Protein AF-A0A5W5K1W6-F1 (afdb_monomer_lite)

Structure (mmCIF, N/CA/C/O backbone):
data_AF-A0A5W5K1W6-F1
#
_entry.id   AF-A0A5W5K1W6-F1
#
loop_
_atom_site.group_PDB
_atom_site.id
_atom_site.type_symbol
_atom_site.label_atom_id
_atom_site.label_alt_id
_atom_site.label_comp_id
_atom_site.label_asym_id
_atom_site.label_entity_id
_atom_site.label_seq_id
_atom_site.pdbx_PDB_ins_code
_atom_site.Cartn_x
_atom_site.Cartn_y
_atom_site.Cartn_z
_atom_site.occupancy
_atom_site.B_iso_or_equiv
_atom_site.auth_seq_id
_atom_site.auth_comp_id
_atom_site.auth_asym_id
_atom_site.auth_atom_id
_atom_site.pdbx_PDB_model_num
ATOM 1 N N . MET A 1 1 ? -23.735 4.436 7.895 1.00 58.94 1 MET A N 1
ATOM 2 C CA . MET A 1 1 ? -22.407 4.033 7.405 1.00 58.94 1 MET A CA 1
ATOM 3 C C . MET A 1 1 ? -21.536 3.764 8.613 1.00 58.94 1 MET A C 1
ATOM 5 O O . MET A 1 1 ? -21.481 4.627 9.482 1.00 58.94 1 MET A O 1
ATOM 9 N N . SER A 1 2 ? -20.958 2.573 8.723 1.00 83.25 2 SER A N 1
ATOM 10 C CA . SER A 1 2 ? -20.035 2.239 9.814 1.00 83.25 2 SER A CA 1
ATOM 11 C C . SER A 1 2 ? -18.630 2.780 9.518 1.00 83.25 2 SER A C 1
ATOM 13 O O . SER A 1 2 ? -18.288 3.019 8.359 1.00 83.25 2 SER A O 1
ATOM 15 N N . GLN A 1 3 ? -17.808 2.963 10.556 1.00 82.50 3 GLN A N 1
ATOM 16 C CA . GLN A 1 3 ? -16.398 3.341 10.384 1.00 82.50 3 GLN A CA 1
ATOM 17 C C . GLN A 1 3 ? -15.666 2.337 9.480 1.00 82.50 3 GLN A C 1
ATOM 19 O O . GLN A 1 3 ? -14.927 2.731 8.590 1.00 82.50 3 GLN A O 1
ATOM 24 N N . GLU A 1 4 ? -15.963 1.044 9.627 1.00 83.62 4 GLU A N 1
ATOM 25 C CA . GLU A 1 4 ? -15.353 0.002 8.802 1.00 83.62 4 GLU A CA 1
ATOM 26 C C . GLU A 1 4 ? -15.728 0.122 7.315 1.00 83.62 4 GLU A C 1
ATOM 28 O O . GLU A 1 4 ? -14.894 -0.119 6.449 1.00 83.62 4 GLU A O 1
ATOM 33 N N . GLU A 1 5 ? -16.959 0.521 6.979 1.00 87.75 5 GLU A N 1
ATOM 34 C CA . GLU A 1 5 ? -17.338 0.773 5.581 1.00 87.75 5 GLU A CA 1
ATOM 35 C C . GLU A 1 5 ? -16.566 1.953 4.982 1.00 87.75 5 GLU A C 1
ATOM 37 O O . GLU A 1 5 ? -16.209 1.914 3.803 1.00 87.75 5 GLU A O 1
ATOM 42 N N . PHE A 1 6 ? -16.315 2.996 5.779 1.00 89.94 6 PHE A N 1
ATOM 43 C CA . PHE A 1 6 ? -15.497 4.133 5.362 1.00 89.94 6 PHE A CA 1
ATOM 44 C C . PHE A 1 6 ? -14.045 3.701 5.141 1.00 89.94 6 PHE A C 1
ATOM 46 O O . PHE A 1 6 ? -13.511 3.910 4.055 1.00 89.94 6 PHE A O 1
ATOM 53 N N . ASP A 1 7 ? -13.461 3.004 6.111 1.00 90.62 7 ASP A N 1
ATOM 54 C CA . ASP A 1 7 ? -12.092 2.491 6.052 1.00 90.62 7 ASP A CA 1
ATOM 55 C C . ASP A 1 7 ? -11.891 1.550 4.857 1.00 90.62 7 ASP A C 1
ATOM 57 O O . ASP A 1 7 ? -10.902 1.638 4.131 1.00 90.62 7 ASP A O 1
ATOM 61 N N . ARG A 1 8 ? -12.868 0.674 4.586 1.00 89.81 8 ARG A N 1
ATOM 62 C CA . ARG A 1 8 ? -12.850 -0.203 3.409 1.00 89.81 8 ARG A CA 1
ATOM 63 C C . ARG A 1 8 ? -12.880 0.591 2.112 1.00 89.81 8 ARG A C 1
ATOM 65 O O . ARG A 1 8 ? -12.192 0.214 1.167 1.00 89.81 8 ARG A O 1
ATOM 72 N N . ARG A 1 9 ? -13.685 1.652 2.021 1.00 91.69 9 ARG A N 1
ATOM 73 C CA . ARG A 1 9 ? -13.736 2.509 0.823 1.00 91.69 9 ARG A CA 1
ATOM 74 C C . ARG A 1 9 ? -12.431 3.275 0.627 1.00 91.69 9 ARG A C 1
ATOM 76 O O . ARG A 1 9 ? -11.957 3.353 -0.504 1.00 91.69 9 ARG A O 1
ATOM 83 N N . ASP A 1 10 ? -11.847 3.783 1.705 1.00 92.75 10 ASP A N 1
ATOM 84 C CA . ASP A 1 10 ? -10.584 4.519 1.665 1.00 92.75 10 ASP A CA 1
ATOM 85 C C . ASP A 1 10 ? -9.421 3.604 1.253 1.00 92.75 10 ASP A C 1
ATOM 87 O O . ASP A 1 10 ? -8.724 3.884 0.277 1.00 92.75 10 ASP A O 1
ATOM 91 N N . MET A 1 11 ? -9.303 2.424 1.876 1.00 92.81 11 MET A N 1
ATOM 92 C CA . MET A 1 11 ? -8.316 1.411 1.485 1.00 92.81 11 MET A CA 1
ATOM 93 C C . MET A 1 11 ? -8.474 1.000 0.017 1.00 92.81 11 MET A C 1
ATOM 95 O O . MET A 1 11 ? -7.488 0.901 -0.707 1.00 92.81 11 MET A O 1
ATOM 99 N N . ASN A 1 12 ? -9.705 0.761 -0.438 1.00 92.56 12 ASN A N 1
ATOM 100 C CA . ASN A 1 12 ? -9.964 0.402 -1.830 1.00 92.56 12 ASN A CA 1
ATOM 101 C C . ASN A 1 12 ? -9.544 1.515 -2.800 1.00 92.56 12 ASN A C 1
ATOM 103 O O . ASN A 1 12 ? -8.951 1.209 -3.828 1.00 92.56 12 ASN A O 1
ATOM 107 N N . SER A 1 13 ? -9.787 2.779 -2.450 1.00 94.00 13 SER A N 1
ATOM 108 C CA . SER A 1 13 ? -9.380 3.932 -3.265 1.00 94.00 13 SER A CA 1
ATOM 109 C C . SER A 1 13 ? -7.856 4.059 -3.347 1.00 94.00 13 SER A C 1
ATOM 111 O O . SER A 1 13 ? -7.312 4.332 -4.415 1.00 94.00 13 SER A O 1
ATOM 113 N N . MET A 1 14 ? -7.157 3.805 -2.236 1.00 94.69 14 MET A N 1
ATOM 114 C CA . MET A 1 14 ? -5.694 3.757 -2.199 1.00 94.69 14 MET A CA 1
ATOM 115 C C . MET A 1 14 ? -5.152 2.640 -3.103 1.00 94.69 14 MET A C 1
ATOM 117 O O . MET A 1 14 ? -4.238 2.879 -3.890 1.00 94.69 14 MET A O 1
ATOM 121 N N . LEU A 1 15 ? -5.748 1.444 -3.057 1.00 93.12 15 LEU A N 1
ATOM 122 C CA . LEU A 1 15 ? -5.349 0.330 -3.922 1.00 93.12 15 LEU A CA 1
ATOM 123 C C . LEU A 1 15 ? -5.622 0.601 -5.406 1.00 93.12 15 LEU A C 1
ATOM 125 O O . LEU A 1 15 ? -4.779 0.265 -6.234 1.00 93.12 15 LEU A O 1
ATOM 129 N N . ASP A 1 16 ? -6.745 1.244 -5.739 1.00 95.00 16 ASP A N 1
ATOM 130 C CA . ASP A 1 16 ? -7.049 1.661 -7.114 1.00 95.00 16 ASP A CA 1
ATOM 131 C C . ASP A 1 16 ? -5.974 2.623 -7.651 1.00 95.00 16 ASP A C 1
ATOM 133 O O . ASP A 1 16 ? -5.577 2.546 -8.815 1.00 95.00 16 ASP A O 1
ATOM 137 N N . GLU A 1 17 ? -5.470 3.529 -6.810 1.00 95.38 17 GLU A N 1
ATOM 138 C CA . GLU A 1 17 ? -4.417 4.470 -7.194 1.00 95.38 17 GLU A CA 1
ATOM 139 C C . GLU A 1 17 ? -3.047 3.789 -7.342 1.00 95.38 17 GLU A C 1
ATOM 141 O O . GLU A 1 17 ? -2.302 4.112 -8.269 1.00 95.38 17 GLU A O 1
ATOM 146 N N . LEU A 1 18 ? -2.726 2.794 -6.507 1.00 93.88 18 LEU A N 1
ATOM 147 C CA . LEU A 1 18 ? -1.535 1.961 -6.712 1.00 93.88 18 LEU A CA 1
ATOM 148 C C . LEU A 1 18 ? -1.607 1.190 -8.033 1.00 93.88 18 LEU A C 1
ATOM 150 O O . LEU A 1 18 ? -0.634 1.173 -8.788 1.00 93.88 18 LEU A O 1
ATOM 154 N N . GLU A 1 19 ? -2.772 0.627 -8.352 1.00 93.56 19 GLU A N 1
ATOM 155 C CA . GLU A 1 19 ? -3.007 -0.096 -9.600 1.00 93.56 19 GLU A CA 1
ATOM 156 C C . GLU A 1 19 ? -2.841 0.814 -10.826 1.00 93.56 19 GLU A C 1
ATOM 158 O O . GLU A 1 19 ? -2.181 0.442 -11.799 1.00 93.56 19 GLU A O 1
ATOM 163 N N . ARG A 1 20 ? -3.349 2.053 -10.763 1.00 94.25 20 ARG A N 1
ATOM 164 C CA . ARG A 1 20 ? -3.137 3.080 -11.804 1.00 94.25 20 ARG A CA 1
ATOM 165 C C . ARG A 1 20 ? -1.667 3.415 -12.015 1.00 94.25 20 ARG A C 1
ATOM 167 O O . ARG A 1 20 ? -1.263 3.746 -13.128 1.00 94.25 20 ARG A O 1
ATOM 174 N N . GLN A 1 21 ? -0.869 3.324 -10.958 1.00 94.06 21 GLN A N 1
ATOM 175 C CA . GLN A 1 21 ? 0.579 3.510 -11.003 1.00 94.06 21 GLN A CA 1
ATOM 176 C C . GLN A 1 21 ? 1.333 2.202 -11.290 1.00 94.06 21 GLN A C 1
ATOM 178 O O . GLN A 1 21 ? 2.555 2.155 -11.163 1.00 94.06 21 GLN A O 1
ATOM 183 N N . GLN A 1 22 ? 0.612 1.164 -11.727 1.00 93.50 22 GLN A N 1
ATOM 184 C CA . GLN A 1 22 ? 1.125 -0.152 -12.101 1.00 93.50 22 GLN A CA 1
ATOM 185 C C . GLN A 1 22 ? 1.846 -0.873 -10.956 1.00 93.50 22 GLN A C 1
ATOM 187 O O . GLN A 1 22 ? 2.765 -1.656 -11.191 1.00 93.50 22 GLN A O 1
ATOM 192 N N . LEU A 1 23 ? 1.446 -0.620 -9.710 1.00 93.94 23 LEU A N 1
ATOM 193 C CA . LEU A 1 23 ? 1.877 -1.391 -8.552 1.00 93.94 23 LEU A CA 1
ATOM 194 C C . LEU A 1 23 ? 0.712 -2.262 -8.083 1.00 93.94 23 LEU A C 1
ATOM 196 O O . LEU A 1 23 ? -0.233 -1.793 -7.453 1.00 93.94 23 LEU A O 1
ATOM 200 N N . TYR A 1 24 ? 0.792 -3.545 -8.407 1.00 92.75 24 TYR A N 1
ATOM 201 C CA . TYR A 1 24 ? -0.254 -4.518 -8.138 1.00 92.75 24 TYR A CA 1
ATOM 202 C C . TYR A 1 24 ? 0.053 -5.282 -6.855 1.00 92.75 24 TYR A C 1
ATOM 204 O O . TYR A 1 24 ? 1.210 -5.497 -6.496 1.00 92.75 24 TYR A O 1
ATOM 212 N N . CYS A 1 25 ? -0.992 -5.725 -6.167 1.00 90.94 25 CYS A N 1
ATOM 213 C CA . CYS A 1 25 ? -0.883 -6.620 -5.025 1.00 90.94 25 CYS A CA 1
ATOM 214 C C . CYS A 1 25 ? -2.116 -7.520 -4.954 1.00 90.94 25 CYS A C 1
ATOM 216 O O . CYS A 1 25 ? -3.121 -7.298 -5.634 1.00 90.94 25 CYS A O 1
ATOM 218 N N . LYS A 1 26 ? -2.073 -8.531 -4.084 1.00 89.62 26 LYS A N 1
ATOM 219 C CA . LYS A 1 26 ? -3.240 -9.375 -3.808 1.00 89.62 26 LYS A CA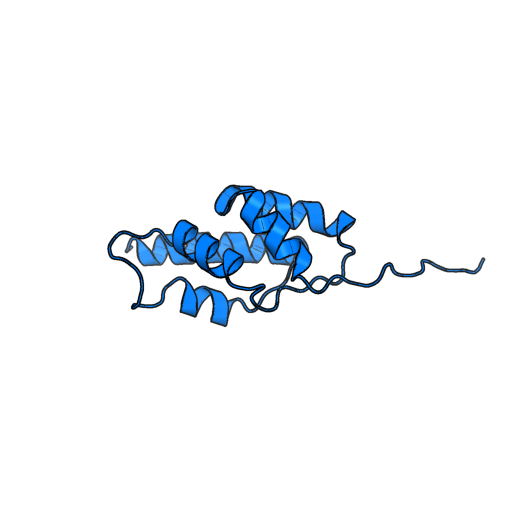 1
ATOM 220 C C . LYS A 1 26 ? -4.270 -8.611 -2.968 1.00 89.62 26 LYS A C 1
ATOM 222 O O . LYS A 1 26 ? -4.359 -8.823 -1.759 1.00 89.62 26 LYS A O 1
ATOM 227 N N . ARG A 1 27 ? -5.053 -7.738 -3.613 1.00 89.25 27 ARG A N 1
ATOM 228 C CA . ARG A 1 27 ? -6.074 -6.865 -2.998 1.00 89.25 27 ARG A CA 1
ATOM 229 C C . ARG A 1 27 ? -6.973 -7.595 -2.008 1.00 89.25 27 ARG A C 1
ATOM 231 O O . ARG A 1 27 ? -7.074 -7.171 -0.862 1.00 89.25 27 ARG A O 1
ATOM 238 N N . ASP A 1 28 ? -7.589 -8.696 -2.429 1.00 87.88 28 ASP A N 1
ATOM 239 C CA . ASP A 1 28 ? -8.542 -9.431 -1.590 1.00 87.88 28 ASP A CA 1
ATOM 240 C C . ASP A 1 28 ? -7.872 -10.033 -0.353 1.00 87.88 28 ASP A C 1
ATOM 242 O O . ASP A 1 28 ? -8.421 -9.988 0.751 1.00 87.88 28 ASP A O 1
ATOM 246 N N . GLN A 1 29 ? -6.651 -10.551 -0.513 1.00 88.06 29 GLN A N 1
ATOM 247 C CA . GLN A 1 29 ? -5.870 -11.095 0.594 1.00 88.06 29 GLN A CA 1
ATOM 248 C C . GLN A 1 29 ? -5.454 -9.986 1.565 1.00 88.06 29 GLN A C 1
ATOM 250 O O . GLN A 1 29 ? -5.598 -10.147 2.776 1.00 88.06 29 GLN A O 1
ATOM 255 N N . LEU A 1 30 ? -4.988 -8.848 1.046 1.00 89.06 30 LEU A N 1
ATOM 256 C CA . LEU A 1 30 ? -4.596 -7.700 1.855 1.00 89.06 30 LEU A CA 1
ATOM 257 C C . LEU A 1 30 ? -5.796 -7.139 2.627 1.00 89.06 30 LEU A C 1
ATOM 259 O O . LEU A 1 30 ? -5.713 -6.976 3.839 1.00 89.06 30 LEU A O 1
ATOM 263 N N . ALA A 1 31 ? -6.936 -6.928 1.963 1.00 88.94 31 ALA A N 1
ATOM 264 C CA . ALA A 1 31 ? -8.166 -6.453 2.597 1.00 88.94 31 ALA A CA 1
ATOM 265 C C . ALA A 1 31 ? -8.665 -7.426 3.673 1.00 88.94 31 ALA A C 1
ATOM 267 O O . ALA A 1 31 ? -9.055 -7.005 4.761 1.00 88.94 31 ALA A O 1
ATOM 268 N N . THR A 1 32 ? -8.600 -8.732 3.409 1.00 89.25 32 THR A N 1
ATOM 269 C CA . THR A 1 32 ? -8.967 -9.760 4.393 1.00 89.25 32 THR A CA 1
ATOM 270 C C . THR A 1 32 ? -8.078 -9.698 5.636 1.00 89.25 32 THR A C 1
ATOM 272 O O . THR A 1 32 ? -8.574 -9.840 6.751 1.00 89.25 32 THR A O 1
ATOM 275 N N . LEU A 1 33 ? -6.775 -9.460 5.472 1.00 88.38 33 LEU A N 1
ATOM 276 C CA . LEU A 1 33 ? -5.828 -9.396 6.588 1.00 88.38 33 LEU A CA 1
ATOM 277 C C . LEU A 1 33 ? -5.893 -8.072 7.359 1.00 88.38 33 LEU A C 1
ATOM 279 O O . LEU A 1 33 ? -5.764 -8.082 8.586 1.00 88.38 33 LEU A O 1
ATOM 283 N N . VAL A 1 34 ? -6.127 -6.958 6.660 1.00 88.94 34 VAL A N 1
ATOM 284 C CA . VAL A 1 34 ? -6.306 -5.626 7.255 1.00 88.94 34 VAL A CA 1
ATOM 285 C C . VAL A 1 34 ? -7.589 -5.574 8.084 1.00 88.94 34 VAL A C 1
ATOM 287 O O . VAL A 1 34 ? -7.561 -5.164 9.241 1.00 88.94 34 VAL A O 1
ATOM 290 N N . PHE A 1 35 ? -8.706 -6.060 7.537 1.00 87.00 35 PHE A N 1
ATOM 291 C CA . PHE A 1 35 ? -10.005 -6.046 8.217 1.00 87.00 35 PHE A CA 1
ATOM 292 C C . PHE A 1 35 ? -10.298 -7.321 9.013 1.00 87.00 35 PHE A C 1
ATOM 294 O O . PHE A 1 35 ? -11.425 -7.508 9.472 1.00 87.00 35 PHE A O 1
ATOM 301 N N . SER A 1 36 ? -9.300 -8.185 9.214 1.00 84.50 36 SER A N 1
ATOM 302 C CA . SER A 1 36 ? -9.453 -9.408 10.002 1.00 84.50 36 SER A CA 1
ATOM 303 C C . SER A 1 36 ? -9.964 -9.091 11.415 1.00 84.50 36 SER A C 1
ATOM 305 O O . SER A 1 36 ? -9.499 -8.126 12.029 1.00 84.50 36 SER A O 1
ATOM 307 N N . PRO A 1 37 ? -10.882 -9.900 11.978 1.00 75.69 37 PRO A N 1
ATOM 308 C CA . PRO A 1 37 ? -11.357 -9.722 13.351 1.00 75.69 37 PRO A CA 1
ATOM 309 C C . PRO A 1 37 ? -10.247 -9.940 14.393 1.00 75.69 37 PRO A C 1
ATOM 311 O O . PRO A 1 37 ? -10.389 -9.516 15.535 1.00 75.69 37 PRO A O 1
ATOM 314 N N . VAL A 1 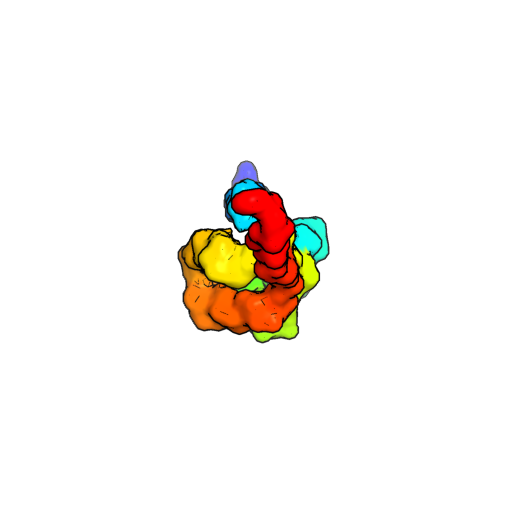38 ? -9.116 -10.545 14.004 1.00 73.75 38 VAL A N 1
ATOM 315 C CA . VAL A 1 38 ? -7.905 -10.704 14.832 1.00 73.75 38 VAL A CA 1
ATOM 316 C C . VAL A 1 38 ? -7.030 -9.437 14.766 1.00 73.75 38 VAL A C 1
ATOM 318 O O . VAL A 1 38 ? -5.820 -9.493 14.518 1.00 73.75 38 VAL A O 1
ATOM 321 N N . ARG A 1 39 ? -7.659 -8.269 14.918 1.00 71.81 39 ARG A N 1
ATOM 322 C CA . ARG A 1 39 ? -7.005 -6.953 14.984 1.00 71.81 39 ARG A CA 1
ATOM 323 C C . ARG A 1 39 ? -7.062 -6.414 16.407 1.00 71.81 39 ARG A C 1
ATOM 325 O O . ARG A 1 39 ? -7.940 -6.803 17.180 1.00 71.81 39 ARG A O 1
ATOM 332 N N . LYS A 1 40 ? -6.123 -5.546 16.785 1.00 72.81 40 LYS A N 1
ATOM 333 C CA . LYS A 1 40 ? -6.198 -4.897 18.102 1.00 72.81 40 LYS A CA 1
ATOM 334 C C . LYS A 1 40 ? -7.435 -3.995 18.147 1.00 72.81 40 LYS A C 1
ATOM 336 O O . LYS A 1 40 ? -7.759 -3.314 17.178 1.00 72.81 40 LYS A O 1
ATOM 341 N N . THR A 1 41 ? -8.140 -3.974 19.275 1.00 68.81 41 THR A N 1
ATOM 342 C CA . THR A 1 41 ? -9.283 -3.072 19.464 1.00 68.81 41 THR A CA 1
ATOM 343 C C . THR A 1 41 ? -8.818 -1.620 19.351 1.00 68.81 41 THR A C 1
ATOM 345 O O . THR A 1 41 ? -7.940 -1.204 20.102 1.00 68.81 41 THR A O 1
ATOM 348 N N . GLY A 1 42 ? -9.405 -0.859 18.424 1.00 75.06 42 GLY A N 1
ATOM 349 C CA . GLY A 1 42 ? -9.038 0.538 18.160 1.00 75.06 42 GLY A CA 1
ATOM 350 C C . GLY A 1 42 ? -7.861 0.737 17.197 1.00 75.06 42 GLY A C 1
ATOM 351 O O . GLY A 1 42 ? -7.519 1.882 16.932 1.00 75.06 42 GLY A O 1
ATOM 352 N N . GLU A 1 43 ? -7.270 -0.339 16.665 1.00 80.88 43 GLU A N 1
ATOM 353 C CA . GLU A 1 43 ? -6.239 -0.273 15.618 1.00 80.88 43 GLU A CA 1
ATOM 354 C C . GLU A 1 43 ? -6.854 0.221 14.305 1.00 80.88 43 GLU A C 1
ATOM 356 O O . GLU A 1 43 ? -7.850 -0.336 13.825 1.00 80.88 43 GLU A O 1
ATOM 361 N N . ASN A 1 44 ? -6.265 1.269 13.729 1.00 87.12 44 ASN A N 1
ATOM 362 C CA . ASN A 1 44 ? -6.674 1.771 12.424 1.00 87.12 44 ASN A CA 1
ATOM 363 C C . ASN A 1 44 ? -6.197 0.799 11.328 1.00 87.12 44 ASN A C 1
ATOM 365 O O . ASN A 1 44 ? -5.124 0.198 11.418 1.00 87.12 44 ASN A O 1
ATOM 369 N N . TRP A 1 45 ? -6.977 0.667 10.256 1.00 89.31 45 TRP A N 1
ATOM 370 C CA . TRP A 1 45 ? -6.618 -0.118 9.080 1.00 89.31 45 TRP A CA 1
ATOM 371 C C . TRP A 1 45 ? -5.247 0.281 8.492 1.00 89.31 45 TRP A C 1
ATOM 373 O O . TRP A 1 45 ? -4.536 -0.588 7.989 1.00 89.31 45 TRP A O 1
ATOM 383 N N . ILE A 1 46 ? -4.838 1.553 8.615 1.00 91.94 46 ILE A N 1
ATOM 384 C CA . ILE A 1 46 ? -3.513 2.043 8.192 1.00 91.94 46 ILE A CA 1
ATOM 385 C C . ILE A 1 46 ? -2.387 1.456 9.053 1.00 91.94 46 ILE A C 1
ATOM 387 O O . ILE A 1 46 ? -1.403 0.958 8.511 1.00 91.94 46 ILE A O 1
ATOM 391 N N . GLU A 1 47 ? -2.530 1.470 10.382 1.00 90.19 47 GLU A N 1
ATOM 392 C CA . GLU A 1 47 ? -1.539 0.893 11.308 1.00 90.19 47 GLU A CA 1
ATOM 393 C C . GLU A 1 47 ? -1.398 -0.611 11.065 1.00 90.19 47 GLU A C 1
ATOM 395 O O . GLU A 1 47 ? -0.294 -1.160 11.013 1.00 90.19 47 GLU A O 1
ATOM 400 N N . ARG A 1 48 ? -2.534 -1.275 10.826 1.00 89.69 48 ARG A N 1
ATOM 401 C CA . ARG A 1 48 ? -2.562 -2.691 10.481 1.00 89.69 48 ARG A CA 1
ATOM 402 C C . ARG A 1 48 ? -1.870 -2.965 9.151 1.00 89.69 48 ARG A C 1
ATOM 404 O O . ARG A 1 48 ? -1.097 -3.917 9.060 1.00 89.69 48 ARG A O 1
ATOM 411 N N . LEU A 1 49 ? -2.133 -2.149 8.131 1.00 90.75 49 LEU A N 1
ATOM 412 C CA . LEU A 1 49 ? -1.474 -2.250 6.833 1.00 90.75 49 LEU A CA 1
ATOM 413 C C . LEU A 1 49 ? 0.037 -2.045 6.971 1.00 90.75 49 LEU A C 1
ATOM 415 O O . LEU A 1 49 ? 0.802 -2.822 6.409 1.00 90.75 49 LEU A O 1
ATOM 419 N N . GLN A 1 50 ? 0.468 -1.053 7.749 1.00 91.06 50 GLN A N 1
ATOM 420 C CA . GLN A 1 50 ? 1.879 -0.807 8.015 1.00 91.06 50 GLN A CA 1
ATOM 421 C C . GLN A 1 50 ? 2.552 -2.040 8.627 1.00 91.06 50 GLN A C 1
ATOM 423 O O . GLN A 1 50 ? 3.558 -2.512 8.101 1.00 91.06 50 GLN A O 1
ATOM 428 N N . TRP A 1 51 ? 1.972 -2.597 9.696 1.00 88.62 51 TRP A N 1
ATOM 429 C CA . TRP A 1 51 ? 2.498 -3.800 10.340 1.00 88.62 51 TRP A CA 1
ATOM 430 C C . TRP A 1 51 ? 2.562 -4.982 9.376 1.00 88.62 51 TRP A C 1
ATOM 432 O O . TRP A 1 51 ? 3.581 -5.667 9.314 1.00 88.62 51 TRP A O 1
ATOM 442 N N . LEU A 1 52 ? 1.496 -5.190 8.596 1.00 88.81 52 LEU A N 1
ATOM 443 C CA . LEU A 1 52 ? 1.460 -6.220 7.570 1.00 88.81 52 LEU A CA 1
ATOM 444 C C . LEU A 1 52 ? 2.666 -6.040 6.648 1.00 88.81 52 LEU A C 1
ATOM 446 O O . LEU A 1 52 ? 3.534 -6.911 6.647 1.00 88.81 52 LEU A O 1
ATOM 450 N N . LEU A 1 53 ? 2.787 -4.903 5.959 1.00 88.19 53 LEU A N 1
ATOM 451 C CA . LEU A 1 53 ? 3.858 -4.637 4.989 1.00 88.19 53 LEU A CA 1
ATOM 452 C C . LEU A 1 53 ? 5.274 -4.760 5.582 1.00 88.19 53 LEU A C 1
ATOM 454 O O . LEU A 1 53 ? 6.183 -5.206 4.887 1.00 88.19 53 LEU A O 1
ATOM 458 N N . SER A 1 54 ? 5.469 -4.428 6.861 1.00 83.50 54 SER A N 1
ATOM 459 C CA . SER A 1 54 ? 6.748 -4.644 7.556 1.00 83.50 54 SER A CA 1
ATOM 460 C C . SER A 1 54 ? 7.080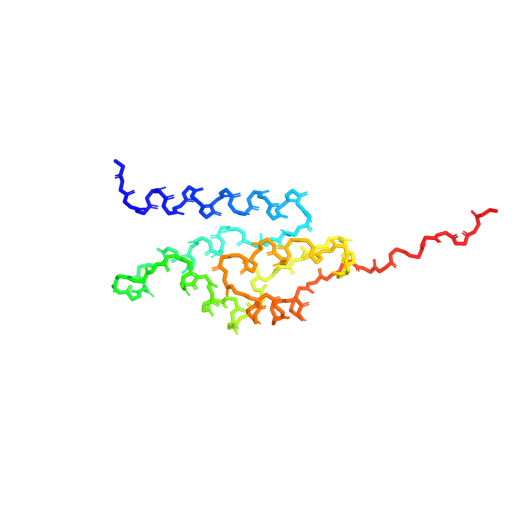 -6.123 7.794 1.00 83.50 54 SER A C 1
ATOM 462 O O . SER A 1 54 ? 8.246 -6.473 7.951 1.00 83.50 54 SER A O 1
ATOM 464 N N . THR A 1 55 ? 6.077 -7.004 7.840 1.00 80.25 55 THR A N 1
ATOM 465 C CA . THR A 1 55 ? 6.258 -8.453 8.052 1.00 80.25 55 THR A CA 1
ATOM 466 C C . THR A 1 55 ? 6.338 -9.266 6.758 1.00 80.25 55 THR A C 1
ATOM 468 O O . THR A 1 55 ? 6.757 -10.423 6.796 1.00 80.25 55 THR A O 1
ATOM 471 N N . GLY A 1 56 ? 5.976 -8.689 5.606 1.00 71.38 56 GLY A N 1
ATOM 472 C CA . GLY A 1 56 ? 6.092 -9.361 4.314 1.00 71.38 56 GLY A CA 1
ATOM 473 C C . GLY A 1 56 ? 5.619 -8.522 3.128 1.00 71.38 56 GLY A C 1
ATOM 474 O O . GLY A 1 56 ? 4.856 -7.575 3.271 1.00 71.38 56 GLY A O 1
ATOM 475 N N . GLY A 1 57 ? 6.047 -8.896 1.922 1.00 68.81 57 GLY A N 1
ATOM 476 C CA . GLY A 1 57 ? 5.767 -8.140 0.698 1.00 68.81 57 GLY A CA 1
ATOM 477 C C . GLY A 1 57 ? 4.394 -8.357 0.056 1.00 68.81 57 GLY A C 1
ATOM 478 O O . GLY A 1 57 ? 4.212 -7.872 -1.045 1.00 68.81 57 GLY A O 1
ATOM 479 N N . PHE A 1 58 ? 3.462 -9.119 0.654 1.00 79.69 58 PHE A N 1
ATOM 480 C CA . PHE A 1 58 ? 2.090 -9.433 0.156 1.00 79.69 58 PHE A CA 1
ATOM 481 C C . PHE A 1 58 ? 1.939 -9.776 -1.339 1.00 79.69 58 PHE A C 1
ATOM 483 O O . PHE A 1 58 ? 0.852 -9.638 -1.904 1.00 79.69 58 PHE A O 1
ATOM 490 N N . GLY A 1 59 ? 3.004 -10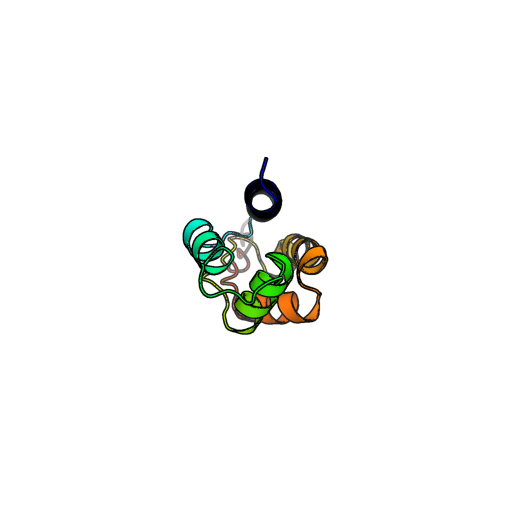.260 -1.983 1.00 83.12 59 GLY A N 1
ATOM 491 C CA . GLY A 1 59 ? 3.007 -10.511 -3.424 1.00 83.12 59 GLY A CA 1
ATOM 492 C C . GLY A 1 59 ? 2.810 -9.236 -4.243 1.00 83.12 59 GLY A C 1
ATOM 493 O O . GLY A 1 59 ? 2.108 -9.271 -5.251 1.00 83.12 59 GLY A O 1
ATOM 494 N N . PHE A 1 60 ? 3.357 -8.109 -3.779 1.00 90.69 60 PHE A N 1
ATOM 495 C CA . PHE A 1 60 ? 3.429 -6.898 -4.581 1.00 90.69 60 PHE A CA 1
ATOM 496 C C . PHE A 1 60 ? 4.298 -7.148 -5.813 1.00 90.69 60 PHE A C 1
ATOM 498 O O . PHE A 1 60 ? 5.414 -7.659 -5.706 1.00 90.69 60 PHE A O 1
ATOM 505 N N . HIS A 1 61 ? 3.793 -6.754 -6.975 1.00 91.81 61 HIS A N 1
ATOM 506 C CA . HIS A 1 61 ? 4.511 -6.864 -8.233 1.00 91.81 61 HIS A CA 1
ATOM 507 C C . HIS A 1 61 ? 4.213 -5.662 -9.123 1.00 91.81 61 HIS A C 1
ATOM 509 O O . HIS A 1 61 ? 3.142 -5.055 -9.060 1.00 91.81 61 HIS A O 1
ATOM 515 N N . SER A 1 62 ? 5.165 -5.311 -9.973 1.00 92.56 62 SER A N 1
ATOM 516 C CA . SER A 1 62 ? 5.016 -4.225 -10.931 1.00 92.56 62 SER A CA 1
ATOM 517 C C . SER A 1 62 ? 5.696 -4.604 -12.240 1.00 92.56 62 SER A C 1
ATOM 519 O O . SER A 1 62 ? 6.809 -5.118 -12.201 1.00 92.56 62 SER A O 1
ATOM 521 N N . PRO A 1 63 ? 5.083 -4.345 -13.407 1.00 91.75 63 PRO A N 1
ATOM 522 C CA . PRO A 1 63 ? 5.771 -4.468 -14.689 1.00 91.75 63 PRO A CA 1
ATOM 523 C C . PRO A 1 63 ? 6.820 -3.363 -14.894 1.00 91.75 63 PRO A C 1
ATOM 525 O O . PRO A 1 63 ? 7.636 -3.462 -15.805 1.00 91.75 63 PRO A O 1
ATOM 528 N N . LEU A 1 64 ? 6.801 -2.311 -14.071 1.00 91.94 64 LEU A N 1
ATOM 529 C CA . LEU A 1 64 ? 7.740 -1.200 -14.141 1.00 91.94 64 LEU A CA 1
ATOM 530 C C . LEU A 1 64 ? 9.060 -1.530 -13.445 1.00 91.94 64 LEU A C 1
ATOM 532 O O . LEU A 1 64 ? 9.130 -2.393 -12.564 1.00 91.94 64 LEU A O 1
ATOM 536 N N . THR A 1 65 ? 10.104 -0.774 -13.787 1.00 90.81 65 THR A N 1
ATOM 537 C CA . THR A 1 65 ? 11.340 -0.801 -13.001 1.00 90.81 65 THR A CA 1
ATOM 538 C C . THR A 1 65 ? 11.117 -0.139 -11.645 1.00 90.81 65 THR A C 1
ATOM 540 O O . THR A 1 65 ? 10.221 0.692 -11.470 1.00 90.81 65 THR A O 1
ATOM 543 N N . ARG A 1 66 ? 11.981 -0.453 -10.676 1.00 90.06 66 ARG A N 1
ATOM 544 C CA . ARG A 1 66 ? 11.926 0.142 -9.334 1.00 90.06 66 ARG A CA 1
ATOM 545 C C . ARG A 1 66 ? 11.919 1.675 -9.364 1.00 90.06 66 ARG A C 1
ATOM 547 O O . ARG A 1 66 ? 11.186 2.292 -8.600 1.00 90.06 66 ARG A O 1
ATOM 554 N N . GLU A 1 67 ? 12.700 2.293 -10.251 1.00 89.94 67 GLU A N 1
ATOM 555 C CA . GLU A 1 67 ? 12.768 3.754 -10.369 1.00 89.94 67 GLU A CA 1
ATOM 556 C C . GLU A 1 67 ? 11.452 4.359 -10.877 1.00 89.94 67 GLU A C 1
ATOM 558 O O . GLU A 1 67 ? 11.022 5.406 -10.398 1.00 89.94 67 GLU A O 1
ATOM 563 N N . GLN A 1 68 ? 10.782 3.689 -11.816 1.00 90.44 68 GLN A N 1
ATOM 564 C CA . GLN A 1 68 ? 9.477 4.112 -12.329 1.00 90.44 68 GLN A CA 1
ATOM 565 C C . GLN A 1 68 ? 8.365 3.882 -11.291 1.00 90.44 68 GLN A C 1
ATOM 567 O O . GLN A 1 68 ? 7.490 4.731 -11.116 1.00 90.44 68 GLN A O 1
ATOM 572 N N . GLY A 1 69 ? 8.442 2.775 -10.546 1.00 90.56 69 GLY A N 1
ATOM 573 C CA . GLY A 1 69 ? 7.537 2.438 -9.446 1.00 90.56 69 GLY A CA 1
ATOM 574 C C . GLY A 1 69 ? 7.718 3.282 -8.179 1.00 90.56 69 GLY A C 1
ATOM 575 O O . GLY A 1 69 ? 6.889 3.217 -7.270 1.00 90.56 69 GLY A O 1
ATOM 576 N N . GLN A 1 70 ? 8.757 4.123 -8.114 1.00 91.19 70 GLN A N 1
ATOM 577 C CA . GLN A 1 70 ? 9.031 5.001 -6.973 1.00 91.19 70 GLN A CA 1
ATOM 578 C C . GLN A 1 70 ? 7.845 5.924 -6.653 1.00 91.19 70 GLN A C 1
ATOM 580 O O . GLN A 1 70 ? 7.590 6.228 -5.491 1.00 91.19 70 GLN A O 1
ATOM 585 N N . ARG A 1 71 ? 7.082 6.347 -7.669 1.00 92.62 71 ARG A N 1
ATOM 586 C CA . ARG A 1 71 ? 5.887 7.178 -7.477 1.00 92.62 71 ARG A CA 1
ATOM 587 C C . ARG A 1 71 ? 4.808 6.452 -6.664 1.00 92.62 71 ARG A C 1
ATOM 589 O O . ARG A 1 71 ? 4.267 7.047 -5.733 1.00 92.62 71 ARG A O 1
ATOM 596 N N . ALA A 1 72 ? 4.569 5.173 -6.961 1.00 94.00 72 ALA A N 1
ATOM 597 C CA . ALA A 1 72 ? 3.592 4.350 -6.250 1.00 94.00 72 ALA A CA 1
ATOM 598 C C . ALA A 1 72 ? 4.027 4.109 -4.802 1.00 94.00 72 ALA A C 1
ATOM 600 O O . ALA A 1 72 ? 3.224 4.225 -3.878 1.00 94.00 72 ALA A O 1
ATOM 601 N N . LEU A 1 73 ? 5.324 3.862 -4.595 1.00 92.75 73 LEU A N 1
ATOM 602 C CA . LEU A 1 73 ? 5.904 3.742 -3.259 1.00 92.75 73 LEU A CA 1
ATOM 603 C C . LEU A 1 73 ? 5.771 5.044 -2.463 1.00 92.75 73 LEU A C 1
ATOM 605 O O . LEU A 1 73 ? 5.374 5.004 -1.307 1.00 92.75 73 LEU A O 1
ATOM 609 N N . ASN A 1 74 ? 6.034 6.200 -3.076 1.00 94.81 74 ASN A N 1
ATOM 610 C CA . ASN A 1 74 ? 5.885 7.497 -2.413 1.00 94.81 74 ASN A CA 1
ATOM 611 C C . ASN A 1 74 ? 4.425 7.793 -2.044 1.00 94.81 74 ASN A C 1
ATOM 613 O O . ASN A 1 74 ? 4.166 8.359 -0.985 1.00 94.81 74 ASN A O 1
ATOM 617 N N . TYR A 1 75 ? 3.474 7.400 -2.895 1.00 94.38 75 TYR A N 1
ATOM 618 C CA . TYR A 1 75 ? 2.051 7.508 -2.582 1.00 94.38 75 TYR A CA 1
ATOM 619 C C . TYR A 1 75 ? 1.679 6.618 -1.388 1.00 94.38 75 TYR A C 1
ATOM 621 O O . TYR A 1 75 ? 1.095 7.101 -0.419 1.00 94.38 75 TYR A O 1
ATOM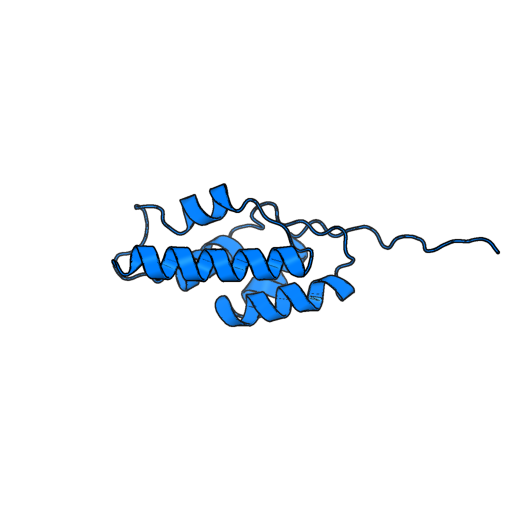 629 N N . LEU A 1 76 ? 2.107 5.351 -1.397 1.00 93.19 76 LEU A N 1
ATOM 630 C CA . LEU A 1 76 ? 1.896 4.428 -0.280 1.00 93.19 76 LEU A CA 1
ATOM 631 C C . LEU A 1 76 ? 2.573 4.919 1.012 1.00 93.19 76 LEU A C 1
ATOM 633 O O . LEU A 1 76 ? 2.018 4.764 2.098 1.00 93.19 76 LEU A O 1
ATOM 637 N N . ALA A 1 77 ? 3.730 5.575 0.907 1.00 93.62 77 ALA A N 1
ATOM 638 C CA . ALA A 1 77 ? 4.463 6.126 2.044 1.00 93.62 77 ALA A CA 1
ATOM 639 C C . ALA A 1 77 ? 3.683 7.233 2.764 1.00 93.62 77 ALA A C 1
ATOM 641 O O . ALA A 1 77 ? 3.892 7.438 3.957 1.00 93.62 77 ALA A O 1
ATOM 642 N N . GLY A 1 78 ? 2.758 7.908 2.071 1.00 94.06 78 GLY A N 1
ATOM 643 C CA . GLY A 1 78 ? 1.823 8.848 2.689 1.00 94.06 78 GLY A CA 1
ATOM 644 C C . GLY A 1 78 ? 0.863 8.187 3.684 1.00 94.06 78 GLY A C 1
ATOM 645 O O . GLY A 1 78 ? 0.400 8.854 4.604 1.00 94.06 78 GLY A O 1
ATOM 646 N N . TYR A 1 79 ? 0.609 6.883 3.535 1.00 91.62 79 TYR A N 1
ATOM 647 C CA . TYR A 1 79 ? -0.237 6.099 4.438 1.00 91.62 79 TYR A CA 1
ATOM 648 C C . TYR A 1 79 ? 0.593 5.371 5.499 1.00 91.62 79 TYR A C 1
ATOM 650 O O . TYR A 1 79 ? 0.340 5.515 6.688 1.00 91.62 79 TYR A O 1
ATOM 658 N N . VAL A 1 80 ? 1.594 4.589 5.082 1.00 91.12 80 VAL A N 1
ATOM 659 C CA . VAL A 1 80 ? 2.306 3.643 5.972 1.00 91.12 80 VAL A CA 1
ATOM 660 C C . VAL A 1 80 ? 3.715 4.091 6.372 1.00 91.12 80 VAL A C 1
ATOM 662 O O . VAL A 1 80 ? 4.434 3.360 7.059 1.00 91.12 80 VAL A O 1
ATOM 665 N N . GLY A 1 81 ? 4.133 5.276 5.927 1.00 91.94 81 GLY A N 1
ATOM 666 C CA . GLY A 1 81 ? 5.462 5.832 6.161 1.00 91.94 81 GLY A CA 1
ATOM 667 C C . GLY A 1 81 ? 6.539 5.314 5.201 1.00 91.94 81 GLY A C 1
ATOM 668 O O . GLY A 1 81 ? 6.462 4.207 4.662 1.00 91.94 81 GLY A O 1
ATOM 669 N N . GLN A 1 82 ? 7.590 6.121 5.022 1.00 91.00 82 GLN A N 1
ATOM 670 C CA . GLN A 1 82 ? 8.684 5.828 4.087 1.00 91.00 82 GLN A CA 1
ATOM 671 C C . GLN A 1 82 ? 9.445 4.544 4.432 1.00 91.00 82 GLN A C 1
ATOM 673 O O . GLN A 1 82 ? 9.645 3.711 3.552 1.00 91.00 82 GLN A O 1
ATOM 678 N N . GLY A 1 83 ? 9.797 4.330 5.705 1.00 90.50 83 GLY A N 1
ATOM 679 C CA . GLY A 1 83 ? 10.565 3.147 6.117 1.00 90.50 83 GLY A CA 1
ATOM 680 C C . GLY A 1 83 ? 9.869 1.826 5.768 1.00 90.50 83 GLY A C 1
ATOM 681 O O . GLY A 1 83 ? 10.507 0.890 5.293 1.00 90.50 83 GLY A O 1
ATOM 682 N N . THR A 1 84 ? 8.544 1.771 5.912 1.00 90.56 84 THR A N 1
ATOM 683 C CA . THR A 1 84 ? 7.736 0.604 5.532 1.00 90.56 84 THR A CA 1
ATOM 684 C C . THR A 1 84 ? 7.747 0.390 4.019 1.00 90.56 84 THR A C 1
ATOM 686 O O . THR A 1 84 ? 7.926 -0.731 3.546 1.00 90.56 84 THR A O 1
ATOM 689 N N . THR A 1 85 ? 7.596 1.459 3.234 1.00 91.75 85 THR A N 1
ATOM 690 C CA . THR A 1 85 ? 7.607 1.357 1.767 1.00 91.75 85 THR A CA 1
ATOM 691 C C . THR A 1 85 ? 8.973 1.030 1.185 1.00 91.75 85 THR A C 1
ATOM 693 O O . THR A 1 85 ? 9.053 0.325 0.184 1.00 91.75 85 THR A O 1
ATOM 696 N N . GLU A 1 86 ? 10.056 1.489 1.810 1.00 90.50 86 GLU A N 1
ATOM 697 C CA . GLU A 1 86 ? 11.418 1.134 1.412 1.00 90.50 86 GLU A CA 1
ATOM 698 C C . GLU A 1 86 ? 11.688 -0.352 1.641 1.00 90.50 86 GLU A C 1
ATOM 700 O O . GLU A 1 86 ? 12.262 -1.010 0.773 1.00 90.50 86 GLU A O 1
ATOM 705 N N . GLN A 1 87 ? 11.215 -0.898 2.766 1.00 89.38 87 GLN A N 1
ATOM 706 C CA . GLN A 1 87 ? 11.261 -2.336 3.023 1.00 89.38 87 GLN A CA 1
ATOM 707 C C . GLN A 1 87 ? 10.424 -3.102 1.997 1.00 89.38 87 GLN A C 1
ATOM 709 O O . GLN A 1 87 ? 10.933 -4.033 1.368 1.00 89.38 87 GLN A O 1
ATOM 714 N N . LEU A 1 88 ? 9.185 -2.667 1.747 1.00 90.06 88 LEU A N 1
ATOM 715 C CA . LEU A 1 88 ? 8.323 -3.258 0.723 1.00 90.06 88 LEU A CA 1
ATOM 716 C C . LEU A 1 88 ? 9.008 -3.268 -0.647 1.00 90.06 88 LEU A C 1
ATOM 718 O O . LEU A 1 88 ? 8.975 -4.284 -1.333 1.00 90.06 88 LEU A O 1
ATOM 722 N N . ALA A 1 89 ? 9.694 -2.185 -1.022 1.00 90.31 89 ALA A N 1
ATOM 723 C CA . ALA A 1 89 ? 10.395 -2.070 -2.298 1.00 90.31 89 ALA A CA 1
ATOM 724 C C . ALA A 1 89 ? 11.468 -3.147 -2.513 1.00 90.31 89 ALA A C 1
ATOM 726 O O . ALA A 1 89 ? 11.790 -3.451 -3.660 1.00 90.31 89 ALA A O 1
ATOM 727 N N . THR A 1 90 ? 12.020 -3.723 -1.439 1.00 89.00 90 THR A N 1
ATOM 728 C CA . THR A 1 90 ? 12.959 -4.855 -1.530 1.00 89.00 90 THR A CA 1
ATOM 729 C C . THR A 1 90 ? 12.260 -6.194 -1.765 1.00 89.00 90 THR A C 1
ATOM 731 O O . THR A 1 90 ? 12.881 -7.117 -2.280 1.00 89.00 90 THR A O 1
ATOM 734 N N . SER A 1 91 ? 10.978 -6.293 -1.402 1.00 88.44 91 SER A N 1
ATOM 735 C CA . SER A 1 91 ? 10.146 -7.492 -1.556 1.00 88.44 91 SER A CA 1
ATOM 736 C C . SER A 1 91 ? 9.255 -7.465 -2.801 1.00 88.44 91 SER A C 1
ATOM 738 O O . SER A 1 91 ? 8.687 -8.495 -3.151 1.00 88.44 91 SER A O 1
ATOM 740 N N . VAL A 1 92 ? 9.090 -6.303 -3.441 1.00 90.75 92 VAL A N 1
ATOM 741 C CA . VAL A 1 92 ? 8.304 -6.165 -4.673 1.00 90.75 92 VAL A CA 1
ATOM 742 C C . VAL A 1 92 ? 9.031 -6.835 -5.834 1.00 90.75 92 VAL A C 1
ATOM 744 O O . VAL A 1 92 ? 10.215 -6.590 -6.077 1.00 90.75 92 VAL A O 1
ATOM 747 N N . GLU A 1 93 ? 8.290 -7.633 -6.594 1.00 91.19 93 GLU A N 1
ATOM 748 C CA . GLU A 1 93 ? 8.751 -8.166 -7.870 1.00 91.19 93 GLU A CA 1
ATOM 749 C C . GLU A 1 93 ? 8.657 -7.069 -8.934 1.00 91.19 93 GLU A C 1
ATOM 751 O O . GLU A 1 93 ? 7.583 -6.773 -9.462 1.00 91.19 93 GLU A O 1
ATOM 756 N N . TRP A 1 94 ? 9.787 -6.421 -9.206 1.00 92.25 94 TRP A N 1
ATOM 757 C CA . TRP A 1 94 ? 9.892 -5.394 -10.239 1.00 92.25 94 TRP A CA 1
ATOM 758 C C . TRP A 1 94 ? 10.094 -6.013 -11.616 1.00 92.25 94 TRP A C 1
ATOM 760 O O . TRP A 1 94 ? 10.790 -7.021 -11.770 1.00 92.25 94 TRP A O 1
ATOM 770 N N . GLY A 1 95 ? 9.554 -5.345 -12.629 1.00 91.19 95 GLY A N 1
ATOM 771 C CA . GLY A 1 95 ? 9.842 -5.649 -14.014 1.00 91.19 95 GLY A CA 1
ATOM 772 C C . GLY A 1 95 ? 11.337 -5.520 -14.268 1.00 91.19 95 GLY A C 1
ATOM 773 O O . GLY A 1 95 ? 12.024 -4.652 -13.711 1.00 91.19 95 GLY A O 1
ATOM 774 N N . ALA A 1 96 ? 11.860 -6.394 -15.125 1.0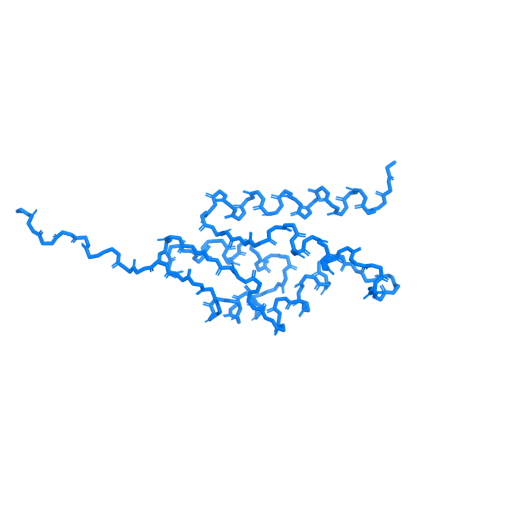0 79.56 96 ALA A N 1
ATOM 775 C CA . ALA A 1 96 ? 13.197 -6.192 -15.652 1.00 79.56 96 ALA A CA 1
ATOM 776 C C . ALA A 1 96 ? 13.242 -4.820 -16.336 1.00 79.56 96 ALA A C 1
ATOM 778 O O . ALA A 1 96 ? 12.254 -4.393 -16.936 1.00 79.56 96 ALA A O 1
ATOM 779 N N . ARG A 1 97 ? 14.397 -4.141 -16.294 1.00 61.25 97 ARG A N 1
ATOM 780 C CA . ARG A 1 97 ? 14.660 -3.097 -17.287 1.00 61.25 97 ARG A CA 1
ATOM 781 C C . ARG A 1 97 ? 14.433 -3.750 -18.637 1.00 61.25 97 ARG A C 1
ATOM 783 O O . ARG A 1 97 ? 15.221 -4.614 -19.027 1.00 61.25 97 ARG A O 1
ATOM 790 N N . ASP A 1 98 ? 13.354 -3.364 -19.304 1.00 54.47 98 ASP A N 1
ATOM 791 C CA . ASP A 1 98 ? 13.192 -3.652 -20.711 1.00 54.47 98 ASP A CA 1
ATOM 792 C C . ASP A 1 98 ? 14.489 -3.154 -21.344 1.00 54.47 98 ASP A C 1
ATOM 794 O O . ASP A 1 98 ? 14.860 -1.980 -21.207 1.00 54.47 98 ASP A O 1
ATOM 798 N N . LYS A 1 99 ? 15.280 -4.082 -21.890 1.00 47.53 99 LYS A N 1
ATOM 799 C CA . LYS A 1 99 ? 16.408 -3.729 -22.738 1.00 47.53 99 LYS A CA 1
ATOM 800 C C . LYS A 1 99 ? 15.764 -3.048 -23.931 1.00 47.53 99 LYS A C 1
ATOM 802 O O . LYS A 1 99 ? 15.407 -3.711 -24.899 1.00 47.53 99 LYS A O 1
ATOM 807 N N . GLN A 1 100 ? 15.557 -1.744 -23.820 1.00 49.62 100 GLN A N 1
ATOM 808 C CA . GLN A 1 100 ? 15.008 -0.948 -24.889 1.00 49.62 100 GLN A CA 1
ATOM 809 C C . GLN A 1 100 ? 16.016 -1.007 -26.040 1.00 49.62 100 GLN A C 1
ATOM 811 O O . GLN A 1 100 ? 17.064 -0.372 -25.999 1.00 49.62 100 GLN A O 1
ATOM 816 N N . LEU A 1 101 ? 15.692 -1.887 -26.986 1.00 49.88 101 LEU A N 1
ATOM 817 C CA . LEU A 1 101 ? 16.158 -2.012 -28.357 1.00 49.88 101 LEU A CA 1
ATOM 818 C C . LEU A 1 101 ? 17.612 -1.593 -28.622 1.00 49.88 101 LEU A C 1
ATOM 820 O O . LEU A 1 101 ? 17.910 -0.453 -28.971 1.00 49.88 101 LEU A O 1
ATOM 824 N N . GLU A 1 102 ? 18.492 -2.593 -28.678 1.00 47.22 102 GLU A N 1
ATOM 825 C CA . GLU A 1 102 ? 19.382 -2.652 -29.835 1.00 47.22 102 GLU A CA 1
ATOM 826 C C . GLU A 1 102 ? 18.509 -2.699 -31.104 1.00 47.22 102 GLU A C 1
ATOM 828 O O . GLU A 1 102 ? 17.567 -3.493 -31.166 1.00 47.22 102 GLU A O 1
ATOM 833 N N . LYS A 1 103 ? 18.884 -1.900 -32.111 1.00 47.59 103 LYS A N 1
ATOM 834 C CA . LYS A 1 103 ? 18.326 -1.766 -33.474 1.00 47.59 103 LYS A CA 1
ATOM 835 C C . LYS A 1 103 ? 17.340 -0.608 -33.674 1.00 47.59 103 LYS A C 1
ATOM 837 O O . LYS A 1 103 ? 16.124 -0.788 -33.642 1.00 47.59 103 LYS A O 1
ATOM 842 N N . SER A 1 104 ? 17.857 0.534 -34.119 1.00 46.06 104 SER A N 1
ATOM 843 C CA . SER A 1 104 ? 18.007 0.822 -35.562 1.00 46.06 104 SER A CA 1
ATOM 844 C C . SER A 1 104 ? 18.952 1.996 -35.783 1.00 46.06 104 SER A C 1
ATOM 846 O O . SER A 1 104 ? 18.906 2.934 -34.961 1.00 46.06 104 SER A O 1
#

Radius of gyration: 15.23 Å; chains: 1; bounding box: 42×20×55 Å

Organism: NCBI:txid90105

pLDDT: mean 85.42, std 12.06, range [46.06, 95.38]

Foldseek 3Di:
DDPVVVLLVVLVVLQVVLVVLQWHAPSVVLNCQLPPPPDPVPDRSLNSSLVVLQVALRAIEGLAALVSSVVSLVSNCVRNNNVSSVSNSVRYHYHDPPPPDDDD

Sequence (104 aa):
MSQEEFDRRDMNSMLDELERQQLYCKRDQLATLVFSPVRKTGENWIERLQWLLSTGGFGFHSPLTREQGQRALNYLAGYVGQGTTEQLATSVEWGARDKQLEKS

Secondary structure (DSSP, 8-state):
--HHHHHHHHHHHHHHHHHHTT-B--HHHHHHHHS-SSS-TT--HHHHHHHHHHH--TT-EESS-HHHHHHHHHHHHHHH-HHHHHHHHHHSEEPP--------